Protein AF-A0A8I2C7Q9-F1 (afdb_monomer_lite)

Sequence (104 aa):
MRDPVETPRDVVHIAQRRCERMRAAMDELNGRMMACQILVTGLIARVANEQRDPLRFLTDFRDEIKAVVNGVNIAGLENSDSVRQVAQRTIDELFSLMKPPSAE

Secondary structure (DSSP, 8-state):
-PPP---HHHHHHHHHHHHHHHHHHHHHHHHHHHHHHHHHHHHHHHHHHTSSSHHHHHHHHHHHHHHHHHT---TT-S-HHHHHHHHHHHHHHHHHHTSPPP--

Structure (mmCIF, N/CA/C/O backbone):
data_AF-A0A8I2C7Q9-F1
#
_entry.id   AF-A0A8I2C7Q9-F1
#
loop_
_atom_site.group_PDB
_atom_site.id
_atom_site.type_symbol
_atom_site.label_atom_id
_atom_site.label_alt_id
_atom_site.label_comp_id
_atom_site.label_asym_id
_atom_site.label_entity_id
_atom_site.label_seq_id
_atom_site.pdbx_PDB_ins_code
_atom_site.Cartn_x
_atom_site.Cartn_y
_atom_site.Cartn_z
_atom_site.occupancy
_atom_site.B_iso_or_equiv
_atom_site.auth_seq_id
_atom_site.auth_comp_id
_atom_site.auth_asym_id
_atom_site.auth_atom_id
_atom_site.pdbx_PDB_model_num
ATOM 1 N N . MET A 1 1 ? 21.948 -5.950 -52.632 1.00 47.50 1 MET A N 1
ATOM 2 C CA . MET A 1 1 ? 21.613 -5.169 -51.426 1.00 47.50 1 MET A CA 1
ATOM 3 C C . MET A 1 1 ? 22.114 -5.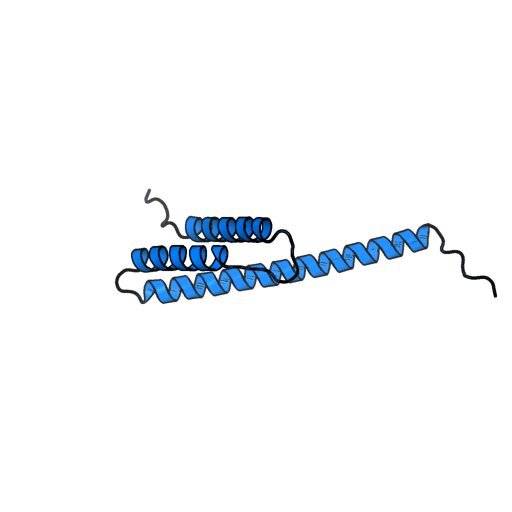990 -50.249 1.00 47.50 1 MET A C 1
ATOM 5 O O . MET A 1 1 ? 21.599 -7.077 -50.050 1.00 47.50 1 MET A O 1
ATOM 9 N N . ARG A 1 2 ? 23.244 -5.609 -49.640 1.00 48.66 2 ARG A N 1
ATOM 10 C CA . ARG A 1 2 ? 23.844 -6.336 -48.506 1.00 48.6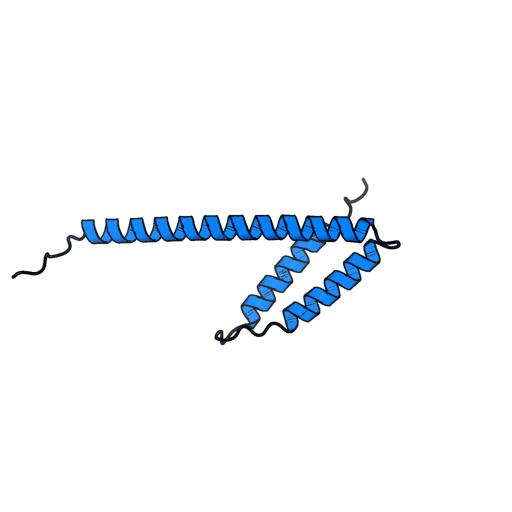6 2 ARG A CA 1
ATOM 11 C C . ARG A 1 2 ? 23.245 -5.721 -47.248 1.00 48.66 2 ARG A C 1
ATOM 13 O O . ARG A 1 2 ? 23.370 -4.508 -47.093 1.00 48.66 2 ARG A O 1
ATOM 20 N N . ASP A 1 3 ? 22.585 -6.517 -46.416 1.00 57.72 3 ASP A N 1
ATOM 21 C CA . ASP A 1 3 ? 22.140 -6.049 -45.104 1.00 57.72 3 ASP A CA 1
ATOM 22 C C . ASP A 1 3 ? 23.346 -5.510 -44.315 1.00 57.72 3 ASP A C 1
ATOM 24 O O . ASP A 1 3 ? 24.443 -6.081 -44.409 1.00 57.72 3 ASP A O 1
ATOM 28 N N . PRO A 1 4 ? 23.200 -4.390 -43.589 1.00 64.94 4 PRO A N 1
ATOM 29 C CA . PRO A 1 4 ? 24.282 -3.869 -42.771 1.00 64.94 4 PRO A CA 1
ATOM 30 C C . PRO A 1 4 ? 24.596 -4.888 -41.670 1.00 64.94 4 PRO A C 1
ATOM 32 O O . PRO A 1 4 ? 23.730 -5.258 -40.882 1.00 64.94 4 PRO A O 1
ATOM 35 N N . VAL A 1 5 ? 25.844 -5.362 -41.628 1.00 64.50 5 VAL A N 1
ATOM 36 C CA . VAL A 1 5 ? 26.346 -6.203 -40.535 1.00 64.50 5 VAL A CA 1
ATOM 37 C C . VAL A 1 5 ? 26.400 -5.326 -39.285 1.00 64.50 5 VAL A C 1
ATOM 39 O O . VAL A 1 5 ? 27.253 -4.442 -39.204 1.00 64.50 5 VAL A O 1
ATOM 42 N N . GLU A 1 6 ? 25.480 -5.536 -38.340 1.00 68.69 6 GLU A N 1
ATOM 43 C CA . GLU A 1 6 ? 25.516 -4.871 -37.034 1.00 68.69 6 GLU A CA 1
ATOM 44 C C . GLU A 1 6 ? 26.866 -5.148 -36.369 1.00 68.69 6 GLU A C 1
ATOM 46 O O . GLU A 1 6 ? 27.259 -6.302 -36.170 1.00 68.69 6 GLU A O 1
ATOM 51 N N . THR A 1 7 ? 27.612 -4.091 -36.044 1.00 80.69 7 THR A N 1
ATOM 52 C CA . THR A 1 7 ? 28.883 -4.279 -35.353 1.00 80.69 7 THR A CA 1
ATOM 53 C C . THR A 1 7 ? 28.613 -4.627 -33.886 1.00 80.69 7 THR A C 1
ATOM 55 O O . THR A 1 7 ? 27.631 -4.154 -33.306 1.00 80.69 7 THR A O 1
ATOM 58 N N . PRO A 1 8 ? 29.495 -5.389 -33.213 1.00 76.69 8 PRO A N 1
ATOM 59 C CA . PRO A 1 8 ? 29.346 -5.684 -31.785 1.00 76.69 8 PRO A CA 1
ATOM 60 C C . PRO A 1 8 ? 29.178 -4.429 -30.908 1.00 76.69 8 PRO A C 1
ATOM 62 O O . PRO A 1 8 ? 28.548 -4.480 -29.855 1.00 76.69 8 PRO A O 1
ATOM 65 N N . ARG A 1 9 ? 29.707 -3.282 -31.355 1.00 77.44 9 ARG A N 1
ATOM 66 C CA . ARG A 1 9 ? 29.572 -1.980 -30.687 1.00 77.44 9 ARG A CA 1
ATOM 67 C C . ARG A 1 9 ? 28.151 -1.419 -30.771 1.00 77.44 9 ARG A C 1
ATOM 69 O O . ARG A 1 9 ? 27.673 -0.848 -29.791 1.00 77.44 9 ARG A O 1
ATOM 76 N N . ASP A 1 10 ? 27.476 -1.614 -31.901 1.00 81.88 10 ASP A N 1
ATOM 77 C CA . ASP A 1 10 ? 26.099 -1.163 -32.117 1.00 81.88 10 ASP A CA 1
ATOM 78 C C . ASP A 1 10 ? 25.127 -1.950 -31.234 1.00 81.88 10 ASP A C 1
ATOM 80 O O . ASP A 1 10 ? 24.279 -1.360 -30.561 1.00 81.88 10 ASP A O 1
ATOM 84 N N . VAL A 1 11 ? 25.327 -3.269 -31.134 1.00 84.25 11 VAL A N 1
ATOM 85 C CA . VAL A 1 11 ? 24.531 -4.157 -30.271 1.00 84.25 11 VAL A CA 1
ATOM 86 C C . VAL A 1 11 ? 24.645 -3.749 -28.797 1.00 84.25 11 VAL A C 1
ATOM 88 O O . VAL A 1 11 ? 23.632 -3.652 -28.100 1.00 84.25 11 VAL A O 1
ATOM 91 N N . VAL A 1 12 ? 25.855 -3.434 -28.319 1.00 86.56 12 VAL A N 1
ATOM 92 C CA . VAL A 1 12 ? 26.082 -2.974 -26.935 1.00 86.56 12 VAL A CA 1
ATOM 93 C C . VAL A 1 12 ? 25.401 -1.627 -26.673 1.00 86.56 12 VAL A C 1
ATOM 95 O O . VAL A 1 12 ? 24.716 -1.476 -25.660 1.00 86.56 12 VAL A O 1
ATOM 98 N N . HIS A 1 13 ? 25.502 -0.670 -27.600 1.00 85.12 13 HIS A N 1
ATOM 99 C CA . HIS A 1 13 ? 24.836 0.630 -27.470 1.00 85.12 13 HIS A CA 1
ATOM 100 C C . HIS A 1 13 ? 23.304 0.525 -27.484 1.00 85.12 13 HIS A C 1
ATOM 102 O O . HIS A 1 13 ? 22.611 1.300 -26.818 1.00 85.12 13 HIS A O 1
ATOM 108 N N . ILE A 1 14 ? 22.746 -0.407 -28.259 1.00 86.50 14 ILE A N 1
ATOM 109 C CA . ILE A 1 14 ? 21.305 -0.682 -28.283 1.00 86.50 14 ILE A CA 1
ATOM 110 C C . ILE A 1 14 ? 20.865 -1.318 -26.958 1.00 86.50 14 ILE A C 1
ATOM 112 O O . ILE A 1 14 ? 19.859 -0.889 -26.383 1.00 86.50 14 ILE A O 1
ATOM 116 N N . ALA A 1 15 ? 21.632 -2.282 -26.440 1.00 86.44 15 ALA A N 1
ATOM 117 C CA . ALA A 1 15 ? 21.365 -2.926 -25.157 1.00 86.44 15 ALA A CA 1
ATOM 118 C C . ALA A 1 15 ? 21.426 -1.930 -23.984 1.00 86.44 15 ALA A C 1
ATOM 120 O O . ALA A 1 15 ? 20.497 -1.889 -23.178 1.00 86.44 15 ALA A O 1
ATOM 121 N N . GLN A 1 16 ? 22.446 -1.065 -23.929 1.00 86.88 16 GLN A N 1
ATOM 122 C CA . GLN A 1 16 ? 22.566 -0.022 -22.899 1.00 86.88 16 GLN A CA 1
ATOM 123 C C . GLN A 1 16 ? 21.375 0.937 -22.912 1.00 86.88 16 GLN A C 1
ATOM 125 O O . GLN A 1 16 ? 20.727 1.117 -21.882 1.00 86.88 16 GLN A O 1
ATOM 130 N N . ARG A 1 17 ? 21.001 1.462 -24.086 1.00 87.31 17 ARG A N 1
ATOM 131 C CA . ARG A 1 17 ? 19.831 2.348 -24.217 1.00 87.31 17 ARG A CA 1
ATOM 132 C C . ARG A 1 17 ? 18.532 1.667 -23.794 1.00 87.31 17 ARG A C 1
ATOM 134 O O . ARG A 1 17 ? 17.621 2.317 -23.286 1.00 87.31 17 ARG A O 1
ATOM 141 N N . ARG A 1 18 ? 18.412 0.353 -24.002 1.00 87.00 18 ARG A N 1
ATOM 142 C CA . ARG A 1 18 ? 17.256 -0.420 -23.534 1.00 87.00 18 ARG A CA 1
ATOM 143 C C . ARG A 1 18 ? 17.248 -0.555 -22.009 1.00 87.00 18 ARG A C 1
ATOM 145 O O . ARG A 1 18 ? 16.194 -0.339 -21.419 1.00 87.00 18 ARG A O 1
ATOM 152 N N . CYS A 1 19 ? 18.388 -0.849 -21.385 1.00 85.88 19 CYS A N 1
ATOM 153 C CA . CYS A 1 19 ? 18.515 -0.900 -19.925 1.00 85.88 19 CYS A CA 1
ATOM 154 C C . CYS A 1 19 ? 18.222 0.456 -19.269 1.00 85.88 19 CYS A C 1
ATOM 156 O O . CYS A 1 19 ? 17.494 0.502 -18.284 1.00 85.88 19 CYS A O 1
ATOM 158 N N . GLU A 1 20 ? 18.722 1.557 -19.834 1.00 90.44 20 GLU A N 1
ATOM 159 C CA . GLU A 1 20 ? 18.465 2.916 -19.336 1.00 90.44 20 GLU A CA 1
ATOM 160 C C . GLU A 1 20 ? 16.983 3.283 -19.405 1.00 90.44 20 GLU A C 1
ATOM 162 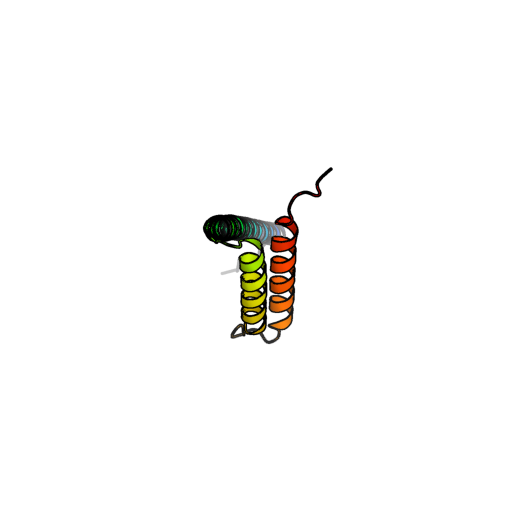O O . GLU A 1 20 ? 16.414 3.740 -18.415 1.00 90.44 20 GLU A O 1
ATOM 167 N N . ARG A 1 21 ? 16.322 3.015 -20.540 1.00 86.00 21 ARG A N 1
ATOM 168 C CA . ARG A 1 21 ? 14.871 3.229 -20.671 1.00 86.00 21 ARG A CA 1
ATOM 169 C C . ARG A 1 21 ? 14.078 2.406 -19.664 1.00 86.00 21 ARG A C 1
ATOM 171 O O . ARG A 1 21 ? 13.115 2.901 -19.091 1.00 86.00 21 ARG A O 1
ATOM 178 N N . MET A 1 22 ? 14.479 1.156 -19.449 1.00 80.12 22 MET A N 1
ATOM 179 C CA . MET A 1 22 ? 13.802 0.277 -18.501 1.00 80.12 22 MET A CA 1
ATOM 180 C C . MET A 1 22 ? 14.006 0.748 -17.059 1.00 80.12 22 MET A C 1
ATOM 182 O O . MET A 1 22 ? 13.063 0.720 -16.277 1.00 80.12 22 MET A O 1
ATOM 186 N N . ARG A 1 23 ? 15.199 1.254 -16.727 1.00 84.88 23 ARG A N 1
ATOM 187 C CA . ARG A 1 23 ? 15.484 1.868 -15.427 1.00 84.88 23 ARG A CA 1
ATOM 188 C C . ARG A 1 23 ? 14.638 3.118 -15.196 1.00 84.88 23 ARG A C 1
ATOM 190 O O . ARG A 1 23 ? 13.990 3.203 -14.165 1.00 84.88 23 ARG A O 1
ATOM 197 N N . ALA A 1 24 ? 14.561 4.018 -16.176 1.00 79.25 24 ALA A N 1
ATOM 198 C CA . ALA A 1 24 ? 13.718 5.211 -16.085 1.00 79.25 24 ALA A CA 1
ATOM 199 C C . ALA A 1 24 ? 12.232 4.859 -15.882 1.00 79.25 24 ALA A C 1
ATOM 201 O O . ALA A 1 24 ? 11.560 5.471 -15.057 1.00 79.25 24 ALA A O 1
ATOM 202 N N . ALA A 1 25 ? 11.733 3.831 -16.576 1.00 76.44 25 ALA A N 1
ATOM 203 C CA . ALA A 1 25 ? 10.369 3.338 -16.384 1.00 76.44 25 ALA A CA 1
ATOM 204 C C . ALA A 1 25 ? 10.147 2.735 -14.983 1.00 76.44 25 ALA A C 1
ATOM 206 O O . ALA A 1 25 ? 9.090 2.938 -14.387 1.00 76.44 25 ALA A O 1
ATOM 207 N N . MET A 1 26 ? 11.136 2.012 -14.443 1.00 88.44 26 MET A N 1
ATOM 208 C CA . MET A 1 26 ? 11.084 1.497 -13.069 1.00 88.44 26 MET A CA 1
ATOM 209 C C . MET A 1 26 ? 11.102 2.627 -12.035 1.00 88.44 26 MET A C 1
ATOM 211 O O . MET A 1 26 ? 10.330 2.576 -11.081 1.00 88.44 26 MET A O 1
ATOM 215 N N . ASP A 1 27 ? 11.920 3.661 -12.235 1.00 84.19 27 ASP A N 1
ATOM 216 C CA . ASP A 1 27 ? 11.995 4.818 -11.337 1.00 84.19 27 ASP A CA 1
ATOM 217 C C . ASP A 1 27 ? 10.677 5.616 -11.339 1.00 84.19 27 ASP A C 1
ATOM 219 O O . ASP A 1 27 ? 10.185 6.006 -10.278 1.00 84.19 27 ASP A O 1
ATOM 223 N N . GLU A 1 28 ? 10.049 5.795 -12.507 1.00 79.75 28 GLU A N 1
ATOM 224 C CA . GLU A 1 28 ? 8.727 6.421 -12.623 1.00 79.75 28 GLU A CA 1
ATOM 225 C C . GLU A 1 28 ? 7.643 5.597 -11.912 1.00 79.75 28 GLU A C 1
ATOM 227 O O . GLU A 1 28 ? 6.844 6.144 -11.145 1.00 79.75 28 GLU A O 1
ATOM 232 N N . LEU A 1 29 ? 7.619 4.278 -12.140 1.00 78.06 29 LEU A N 1
ATOM 233 C CA . LEU A 1 29 ? 6.678 3.373 -11.482 1.00 78.06 29 LEU A CA 1
ATOM 234 C C . LEU A 1 29 ? 6.846 3.415 -9.959 1.00 78.06 29 LEU A C 1
ATOM 236 O O . LEU A 1 29 ? 5.855 3.518 -9.236 1.00 78.06 29 LEU A O 1
ATOM 240 N N . ASN A 1 30 ? 8.089 3.388 -9.478 1.00 77.56 30 ASN A N 1
ATOM 241 C CA . ASN A 1 30 ? 8.405 3.485 -8.058 1.00 77.56 30 ASN A CA 1
ATOM 242 C C . ASN A 1 30 ? 7.949 4.830 -7.469 1.00 77.56 30 ASN A C 1
ATOM 244 O O . ASN A 1 30 ? 7.308 4.864 -6.419 1.00 77.56 30 ASN A O 1
ATOM 248 N N . GLY A 1 31 ? 8.197 5.938 -8.175 1.00 73.94 31 GLY A N 1
ATOM 249 C CA . GLY A 1 31 ? 7.725 7.265 -7.775 1.00 73.94 31 GLY A CA 1
ATOM 250 C C . GLY A 1 31 ? 6.199 7.344 -7.664 1.00 73.94 31 GLY A C 1
ATOM 251 O O . GLY A 1 31 ? 5.674 7.839 -6.666 1.00 73.94 31 GLY A O 1
ATOM 252 N N . ARG A 1 32 ? 5.470 6.791 -8.644 1.00 71.50 32 ARG A N 1
ATOM 253 C CA . ARG A 1 32 ? 3.997 6.707 -8.616 1.00 71.50 32 ARG A CA 1
ATOM 254 C C . ARG A 1 32 ? 3.494 5.830 -7.468 1.00 71.50 32 ARG A C 1
ATOM 256 O O . ARG A 1 32 ? 2.505 6.181 -6.826 1.00 71.50 32 ARG A O 1
ATOM 263 N N . MET A 1 33 ? 4.172 4.717 -7.190 1.00 82.19 33 MET A N 1
ATOM 264 C CA . MET A 1 33 ? 3.823 3.817 -6.091 1.00 82.19 33 MET A CA 1
ATOM 265 C C . MET A 1 33 ? 4.001 4.498 -4.729 1.00 82.19 33 MET A C 1
ATOM 267 O O . MET A 1 33 ? 3.068 4.478 -3.927 1.00 82.19 33 MET A O 1
ATOM 271 N N . MET A 1 34 ? 5.133 5.172 -4.496 1.00 75.25 34 MET A N 1
ATOM 272 C CA . MET A 1 34 ? 5.358 5.952 -3.272 1.00 75.25 34 MET A CA 1
ATOM 273 C C . MET A 1 34 ? 4.326 7.072 -3.110 1.00 75.25 34 MET A C 1
ATOM 275 O O . MET A 1 34 ? 3.757 7.228 -2.033 1.00 75.25 34 MET A O 1
ATOM 279 N N . ALA A 1 35 ? 4.027 7.824 -4.175 1.00 65.88 35 ALA A N 1
ATOM 280 C CA . ALA A 1 35 ? 3.003 8.869 -4.128 1.00 65.88 35 ALA A CA 1
ATOM 281 C C . ALA A 1 35 ? 1.626 8.304 -3.733 1.00 65.88 35 ALA A C 1
ATOM 283 O O . ALA A 1 35 ? 0.933 8.887 -2.901 1.00 65.88 35 ALA A O 1
ATOM 284 N N . CYS A 1 36 ? 1.252 7.142 -4.277 1.00 72.19 36 CYS A N 1
ATOM 285 C CA . CYS A 1 36 ? 0.015 6.452 -3.919 1.00 72.19 36 CYS A CA 1
ATOM 286 C C . CYS A 1 36 ? 0.011 6.011 -2.447 1.00 72.19 36 CYS A C 1
ATOM 288 O O . CYS A 1 36 ? -0.953 6.278 -1.733 1.00 72.19 36 CYS A O 1
ATOM 290 N N . GLN A 1 37 ? 1.103 5.407 -1.965 1.00 76.94 37 GLN A N 1
ATOM 291 C CA . GLN A 1 37 ? 1.243 5.003 -0.562 1.00 76.94 37 GLN A CA 1
ATOM 292 C C . GLN A 1 37 ? 1.104 6.197 0.391 1.00 76.94 37 GLN A C 1
ATOM 294 O O . GLN A 1 37 ? 0.373 6.103 1.376 1.00 76.94 37 GLN A O 1
ATOM 299 N N . ILE A 1 38 ? 1.735 7.334 0.081 1.00 74.31 38 ILE A N 1
ATOM 300 C CA . ILE A 1 38 ? 1.636 8.567 0.878 1.00 74.31 38 ILE A CA 1
ATOM 301 C C . ILE A 1 38 ? 0.195 9.093 0.896 1.00 74.31 38 ILE A C 1
ATOM 303 O O . ILE A 1 38 ? -0.328 9.411 1.963 1.00 74.31 38 ILE A O 1
ATOM 307 N N . LEU A 1 39 ? -0.466 9.154 -0.265 1.00 69.69 39 LEU A N 1
ATOM 308 C CA . LEU A 1 39 ? -1.850 9.623 -0.378 1.00 69.69 39 LEU A CA 1
ATOM 309 C C . LEU A 1 39 ? -2.823 8.736 0.402 1.00 69.69 39 LEU A C 1
ATOM 311 O O . LEU A 1 39 ? -3.641 9.245 1.166 1.00 69.69 39 LEU A O 1
ATOM 315 N N . VAL A 1 40 ? -2.717 7.416 0.235 1.00 80.06 40 VAL A N 1
ATOM 316 C CA . VAL A 1 40 ? -3.556 6.441 0.942 1.00 80.06 40 VAL A CA 1
ATOM 317 C C . VAL A 1 40 ? -3.315 6.525 2.449 1.00 80.06 40 VAL A C 1
ATOM 319 O O . VAL A 1 40 ? -4.275 6.602 3.209 1.00 80.06 40 VAL A O 1
ATOM 322 N N . THR A 1 41 ? -2.056 6.607 2.887 1.00 79.75 41 THR A N 1
ATOM 323 C CA . THR A 1 41 ? -1.710 6.774 4.310 1.00 79.75 41 THR A CA 1
ATOM 324 C C . THR A 1 41 ? -2.306 8.058 4.886 1.00 79.75 41 THR A C 1
ATOM 326 O O . THR A 1 41 ? -2.927 8.028 5.946 1.00 79.75 41 THR A O 1
ATOM 329 N N . GLY A 1 42 ? -2.177 9.184 4.177 1.00 77.44 42 GLY A N 1
ATOM 330 C CA . GLY A 1 42 ? -2.749 10.464 4.599 1.00 77.44 42 GLY A CA 1
ATOM 331 C C . GLY A 1 42 ? -4.279 10.440 4.682 1.00 77.44 42 GLY A C 1
ATOM 332 O O . GLY A 1 42 ? -4.851 10.990 5.624 1.00 77.44 42 GLY A O 1
ATOM 333 N N . LEU A 1 43 ? -4.947 9.765 3.741 1.00 78.12 43 LEU A N 1
ATOM 334 C CA . LEU A 1 43 ? -6.399 9.577 3.760 1.00 78.12 43 LEU A CA 1
ATOM 335 C C . LEU A 1 43 ? -6.841 8.736 4.964 1.00 78.12 43 LEU A C 1
ATOM 337 O O . LEU A 1 43 ? -7.764 9.134 5.672 1.00 78.12 43 LEU A O 1
ATOM 341 N N . ILE A 1 44 ? -6.159 7.618 5.224 1.00 80.31 44 ILE A N 1
ATOM 342 C CA . ILE A 1 44 ? -6.434 6.750 6.376 1.00 80.31 44 ILE A CA 1
ATOM 343 C C . ILE A 1 44 ? -6.264 7.532 7.680 1.00 80.31 44 ILE A C 1
ATOM 345 O O . ILE A 1 44 ? -7.157 7.508 8.523 1.00 80.31 44 ILE A O 1
ATOM 349 N N . ALA A 1 45 ? -5.158 8.266 7.830 1.00 77.88 45 ALA A N 1
ATOM 350 C CA . ALA A 1 45 ? -4.884 9.061 9.024 1.00 77.88 45 ALA A CA 1
ATOM 351 C C . ALA A 1 45 ? -5.951 10.138 9.256 1.00 77.88 45 ALA A C 1
ATOM 353 O O . ALA A 1 45 ? -6.423 10.315 10.379 1.00 77.88 45 ALA A O 1
ATOM 354 N N . ARG A 1 46 ? -6.375 10.835 8.193 1.00 77.31 46 ARG A N 1
ATOM 355 C CA . ARG A 1 46 ? -7.458 11.818 8.281 1.00 77.31 46 ARG A CA 1
ATOM 356 C C . ARG A 1 46 ? -8.762 11.173 8.746 1.00 77.31 46 ARG A C 1
ATOM 358 O O . ARG A 1 46 ? -9.356 11.659 9.700 1.00 77.31 46 ARG A O 1
ATOM 365 N N . VAL A 1 47 ? -9.187 10.093 8.090 1.00 82.25 47 VAL A N 1
ATOM 366 C CA . VAL A 1 47 ? -10.449 9.416 8.421 1.00 82.25 47 VAL A CA 1
ATOM 367 C C . VAL A 1 47 ? -10.405 8.865 9.842 1.00 82.25 47 VAL A C 1
ATOM 369 O O . VAL A 1 47 ? -11.368 9.049 10.576 1.00 82.25 47 VAL A O 1
ATOM 372 N N . ALA A 1 48 ? -9.290 8.256 10.257 1.00 79.06 48 ALA A N 1
ATOM 373 C CA . ALA A 1 48 ? -9.107 7.739 11.610 1.00 79.06 48 ALA A CA 1
ATOM 374 C C . ALA A 1 48 ? -9.227 8.846 12.668 1.00 79.06 48 ALA A C 1
ATOM 376 O O . ALA A 1 48 ? -9.913 8.651 13.665 1.00 79.06 48 ALA A O 1
ATOM 377 N N . ASN A 1 49 ? -8.631 10.020 12.433 1.00 78.12 49 ASN A N 1
ATOM 378 C CA . ASN A 1 49 ? -8.725 11.166 13.346 1.00 78.12 49 ASN A CA 1
ATOM 379 C C . ASN A 1 49 ? -10.148 11.734 13.478 1.00 78.12 49 ASN A C 1
ATOM 381 O O . ASN A 1 49 ? -10.458 12.372 14.480 1.00 78.12 49 ASN A O 1
ATOM 385 N N . GLU A 1 50 ? -11.011 11.514 12.485 1.00 86.44 50 GLU A N 1
ATOM 386 C CA . GLU A 1 50 ? -12.426 11.899 12.525 1.00 86.44 50 GLU A CA 1
ATOM 387 C C . GLU A 1 50 ? -13.302 10.838 13.239 1.00 86.44 50 GLU A C 1
ATOM 389 O O . GLU A 1 50 ? -14.469 11.102 13.536 1.00 86.44 50 GLU A O 1
ATOM 394 N N . GLN A 1 51 ? -12.760 9.652 13.559 1.00 83.69 51 GLN A N 1
ATOM 395 C CA . GLN A 1 51 ? -13.484 8.595 14.272 1.00 83.69 51 GLN A CA 1
ATOM 396 C C . GLN A 1 51 ? -13.469 8.780 15.792 1.00 83.69 51 GLN A C 1
ATOM 398 O O . GLN A 1 51 ? -12.500 9.238 16.392 1.00 83.69 51 GLN A O 1
ATOM 403 N N . ARG A 1 52 ? -14.538 8.306 16.444 1.00 83.44 52 ARG A N 1
ATOM 404 C CA . ARG A 1 52 ? -14.649 8.273 17.913 1.00 83.44 52 ARG A CA 1
ATOM 405 C C . ARG A 1 52 ? -13.666 7.290 18.566 1.00 83.44 52 ARG A C 1
ATOM 407 O O . ARG A 1 52 ? -13.289 7.492 19.715 1.00 83.44 52 ARG A O 1
ATOM 414 N N . ASP A 1 53 ? -13.286 6.240 17.836 1.00 82.12 53 ASP A N 1
ATOM 415 C CA . ASP A 1 53 ? -12.283 5.241 18.225 1.00 82.12 53 ASP A CA 1
ATOM 416 C C . ASP A 1 53 ? -11.336 4.956 17.034 1.00 82.12 53 ASP A C 1
ATOM 418 O O . ASP A 1 53 ? -11.588 4.052 16.227 1.00 82.12 53 ASP A O 1
ATOM 422 N N . PRO A 1 54 ? -10.265 5.757 16.878 1.00 79.19 54 PRO A N 1
ATOM 423 C CA . PRO A 1 54 ? -9.345 5.669 15.741 1.00 79.19 54 PRO A CA 1
ATOM 424 C C . PRO A 1 54 ? -8.582 4.339 15.660 1.00 79.19 54 PRO A C 1
ATOM 426 O O . PRO A 1 54 ? -8.337 3.826 14.569 1.00 79.19 54 PRO A O 1
ATOM 429 N N . LEU A 1 55 ? -8.203 3.760 16.806 1.00 79.75 55 LEU A N 1
ATOM 430 C CA . LEU A 1 55 ? -7.410 2.526 16.857 1.00 79.75 55 LEU A CA 1
ATOM 431 C C . LEU A 1 55 ? -8.233 1.311 16.438 1.00 79.75 55 LEU A C 1
ATOM 433 O O . LEU A 1 55 ? -7.735 0.441 15.715 1.00 79.75 55 LEU A O 1
ATOM 437 N N . ARG A 1 56 ? -9.502 1.267 16.857 1.00 79.69 56 ARG A N 1
ATOM 438 C CA . ARG A 1 56 ? -10.437 0.249 16.391 1.00 79.69 56 ARG A CA 1
ATOM 439 C C . ARG A 1 56 ? -10.677 0.368 14.890 1.00 79.69 56 ARG A C 1
ATOM 441 O O . ARG A 1 56 ? -10.545 -0.633 14.197 1.00 79.69 56 ARG A O 1
ATOM 448 N N . PHE A 1 57 ? -10.913 1.580 14.380 1.00 82.88 57 PHE A N 1
ATOM 449 C CA . PHE A 1 57 ? -11.065 1.810 12.940 1.00 82.88 57 PHE A CA 1
ATOM 450 C C . PHE A 1 57 ? -9.863 1.297 12.138 1.00 82.88 57 PHE A C 1
ATOM 452 O O . PHE A 1 57 ? -10.042 0.572 11.167 1.00 82.88 57 PHE A O 1
ATOM 459 N N . LEU A 1 58 ? -8.635 1.627 12.556 1.00 79.38 58 LEU A N 1
ATOM 460 C CA . LEU A 1 58 ? -7.423 1.166 11.871 1.00 79.38 58 LEU A CA 1
ATOM 461 C C . LEU A 1 58 ? -7.287 -0.360 11.896 1.00 79.38 58 LEU A C 1
ATOM 463 O O . LEU A 1 58 ? -6.812 -0.948 10.927 1.00 79.38 58 LEU A O 1
ATOM 467 N N . THR A 1 59 ? -7.698 -0.997 12.991 1.00 79.94 59 THR A N 1
ATOM 468 C CA . THR A 1 59 ? -7.656 -2.456 13.131 1.00 79.94 59 THR A CA 1
ATOM 469 C C . THR A 1 59 ? -8.672 -3.127 12.209 1.00 79.94 59 THR A C 1
ATOM 471 O O . THR A 1 59 ? -8.293 -4.015 11.447 1.00 79.94 59 THR A O 1
ATOM 474 N N . ASP A 1 60 ? -9.919 -2.652 12.212 1.00 80.00 60 ASP A N 1
ATOM 475 C CA . ASP A 1 60 ? -10.995 -3.177 11.367 1.00 80.00 60 ASP A CA 1
ATOM 476 C C . ASP A 1 60 ? -10.668 -2.955 9.877 1.00 80.00 60 ASP A C 1
ATOM 478 O O . ASP A 1 60 ? -10.718 -3.885 9.071 1.00 80.00 60 ASP A O 1
ATOM 482 N N . PHE A 1 61 ? -10.211 -1.750 9.518 1.00 81.44 61 PHE A N 1
ATOM 483 C CA . PHE A 1 61 ? -9.810 -1.405 8.152 1.00 81.44 61 PHE A CA 1
ATOM 484 C C . PHE A 1 61 ? -8.625 -2.251 7.658 1.00 81.44 61 PHE A C 1
ATOM 486 O O . PHE A 1 61 ? -8.610 -2.695 6.509 1.00 81.44 61 PHE A O 1
ATOM 493 N N . ARG A 1 62 ? -7.634 -2.530 8.517 1.00 80.62 62 ARG A N 1
ATOM 494 C CA . ARG A 1 62 ? -6.539 -3.450 8.179 1.00 80.62 62 ARG A CA 1
ATOM 495 C C . ARG A 1 62 ? -7.090 -4.826 7.816 1.00 80.62 62 ARG A C 1
ATOM 497 O O . ARG A 1 62 ? -6.690 -5.385 6.797 1.00 80.62 62 ARG A O 1
ATOM 504 N N . ASP A 1 63 ? -7.973 -5.374 8.641 1.00 77.75 63 ASP A N 1
ATOM 505 C CA . ASP A 1 63 ? -8.481 -6.734 8.473 1.00 77.75 63 ASP A CA 1
ATOM 506 C C . ASP A 1 63 ? -9.389 -6.850 7.227 1.00 77.75 63 ASP A C 1
ATOM 508 O O . ASP A 1 63 ? -9.277 -7.827 6.480 1.00 77.75 63 ASP A O 1
ATOM 512 N N . GLU A 1 64 ? -10.176 -5.813 6.911 1.00 79.25 64 GLU A N 1
ATOM 513 C CA . GLU A 1 64 ? -10.929 -5.701 5.650 1.00 79.25 64 GLU A CA 1
ATOM 514 C C . GLU A 1 64 ? -10.010 -5.709 4.419 1.00 79.25 64 GLU A C 1
ATOM 516 O O . GLU A 1 64 ? -10.221 -6.484 3.483 1.00 79.25 64 GLU A O 1
ATOM 521 N N . ILE A 1 65 ? -8.948 -4.898 4.417 1.00 81.25 65 ILE A N 1
ATOM 522 C CA . ILE A 1 65 ? -8.014 -4.830 3.285 1.00 81.25 65 ILE A CA 1
ATOM 523 C C . ILE A 1 65 ? -7.253 -6.153 3.104 1.00 81.25 65 ILE A C 1
ATOM 525 O O . ILE A 1 65 ? -7.048 -6.589 1.968 1.00 81.25 65 ILE A O 1
ATOM 529 N N . LYS A 1 66 ? -6.887 -6.846 4.191 1.00 78.00 66 LYS A N 1
ATOM 530 C CA . LYS A 1 66 ? -6.304 -8.199 4.113 1.00 78.00 66 LYS A CA 1
ATOM 531 C C . LYS A 1 66 ? -7.260 -9.197 3.463 1.00 78.00 66 LYS A C 1
ATOM 533 O O . LYS A 1 66 ? -6.841 -9.990 2.620 1.00 78.00 66 LYS A O 1
ATOM 538 N N . ALA A 1 67 ? -8.545 -9.149 3.816 1.00 76.50 67 ALA A N 1
ATOM 539 C CA . ALA A 1 67 ? -9.562 -9.993 3.194 1.00 76.50 67 ALA A CA 1
ATOM 540 C C . ALA A 1 67 ? -9.699 -9.702 1.690 1.00 76.50 67 ALA A C 1
ATOM 542 O O . ALA A 1 67 ? -9.743 -10.636 0.887 1.00 76.50 67 ALA A O 1
ATOM 543 N N . VAL A 1 68 ? -9.672 -8.423 1.296 1.00 76.19 68 VAL A N 1
ATOM 544 C CA . VAL A 1 68 ? -9.688 -8.010 -0.117 1.00 76.19 68 VAL A CA 1
ATOM 545 C C . VAL A 1 68 ? -8.466 -8.543 -0.866 1.00 76.19 68 VAL A C 1
ATOM 547 O O . VAL A 1 68 ? -8.630 -9.154 -1.919 1.00 76.19 68 VAL A O 1
ATOM 550 N N . VAL A 1 69 ? -7.253 -8.385 -0.322 1.00 79.62 69 VAL A N 1
ATOM 551 C CA . VAL A 1 69 ? -6.012 -8.898 -0.936 1.00 79.62 69 VAL A CA 1
ATOM 552 C C . VAL A 1 69 ? -6.040 -10.417 -1.093 1.00 79.62 69 VAL A C 1
ATOM 554 O O . VAL A 1 69 ? -5.645 -10.941 -2.138 1.00 79.62 69 VAL A O 1
ATOM 557 N N . ASN A 1 70 ? -6.579 -11.131 -0.107 1.00 77.25 70 ASN A N 1
ATOM 558 C CA . ASN A 1 70 ? -6.771 -12.575 -0.200 1.00 77.25 70 ASN A CA 1
ATOM 559 C C . ASN A 1 70 ? -7.749 -12.987 -1.311 1.00 77.25 70 ASN A C 1
ATOM 561 O O . ASN A 1 70 ? -7.604 -14.069 -1.876 1.00 77.25 70 ASN A O 1
ATOM 565 N N . GLY A 1 71 ? -8.699 -12.119 -1.664 1.00 72.62 71 GLY A N 1
ATOM 566 C CA . GLY A 1 71 ? -9.634 -12.314 -2.772 1.00 72.62 71 GLY A CA 1
ATOM 567 C C . GLY A 1 71 ? -9.114 -11.882 -4.148 1.00 72.62 71 GLY A C 1
ATOM 568 O O . GLY A 1 71 ? -9.798 -12.116 -5.144 1.00 72.62 71 GLY A O 1
ATOM 569 N N . VAL A 1 72 ? -7.929 -11.265 -4.246 1.00 71.56 72 VAL A N 1
ATOM 570 C CA . VAL A 1 72 ? -7.390 -10.799 -5.533 1.00 71.56 72 VAL A CA 1
ATOM 571 C C . VAL A 1 72 ? -7.075 -11.998 -6.430 1.00 71.56 72 VAL A C 1
ATOM 573 O O . VAL A 1 72 ? -6.232 -12.841 -6.101 1.00 71.56 72 VAL A O 1
ATOM 576 N N . ASN A 1 73 ? -7.750 -12.043 -7.579 1.00 58.72 73 ASN A N 1
ATOM 577 C CA . ASN A 1 73 ? -7.467 -12.938 -8.694 1.00 58.72 73 ASN A CA 1
ATOM 578 C C . ASN A 1 73 ? -6.952 -12.096 -9.866 1.00 58.72 73 ASN A C 1
ATOM 580 O O . ASN A 1 73 ? -7.705 -11.297 -10.428 1.00 58.72 73 ASN A O 1
ATOM 584 N N . ILE A 1 74 ? -5.672 -12.231 -10.214 1.00 61.22 74 ILE A N 1
ATOM 585 C CA . ILE A 1 74 ? -5.088 -11.453 -11.309 1.00 61.22 74 ILE A CA 1
ATOM 586 C C . ILE A 1 74 ? -5.255 -12.250 -12.596 1.00 61.22 74 ILE A C 1
ATOM 588 O O . ILE A 1 74 ? -4.527 -13.207 -12.860 1.00 61.22 74 ILE A O 1
ATOM 592 N N . ALA A 1 75 ? -6.245 -11.850 -13.395 1.00 54.12 75 ALA A N 1
ATOM 593 C CA . ALA A 1 75 ? -6.511 -12.460 -14.690 1.00 54.12 75 ALA A CA 1
ATOM 594 C C . ALA A 1 75 ? -5.239 -12.460 -15.561 1.00 54.12 75 ALA A C 1
ATOM 596 O O . ALA A 1 75 ? -4.636 -11.412 -15.788 1.00 54.12 75 ALA A O 1
ATOM 597 N N . GLY A 1 76 ? -4.841 -13.641 -16.044 1.00 59.75 76 GLY A N 1
ATOM 598 C CA . GLY A 1 76 ? -3.655 -13.822 -16.891 1.00 59.75 76 GLY A CA 1
ATOM 599 C C . GLY A 1 76 ? -2.355 -14.181 -16.157 1.00 59.75 76 GLY A C 1
ATOM 600 O O . GLY A 1 76 ? -1.329 -14.317 -16.817 1.00 59.75 76 GLY A O 1
ATOM 601 N N . LEU A 1 77 ? -2.376 -14.368 -14.831 1.00 59.75 77 LEU A N 1
ATOM 602 C CA . LEU A 1 77 ? -1.229 -14.830 -14.039 1.00 59.75 77 LEU A CA 1
ATOM 603 C C . LEU A 1 77 ? -1.539 -16.170 -13.357 1.00 59.75 77 LEU A C 1
ATOM 605 O O . LEU A 1 77 ? -2.385 -16.238 -12.470 1.00 59.75 77 LEU A O 1
ATOM 609 N N . GLU A 1 78 ? -0.803 -17.224 -13.725 1.00 59.97 78 GLU A N 1
ATOM 610 C CA . GLU A 1 78 ? -0.933 -18.561 -13.114 1.00 59.97 78 GLU A CA 1
ATOM 611 C C . GLU A 1 78 ? -0.547 -18.577 -11.624 1.00 59.97 78 GLU A C 1
ATOM 613 O O . GLU A 1 78 ? -0.981 -19.456 -10.886 1.00 59.97 78 GLU A O 1
ATOM 618 N N . ASN A 1 79 ? 0.237 -17.595 -11.159 1.00 61.97 79 ASN A N 1
ATOM 619 C CA . ASN A 1 79 ? 0.736 -17.539 -9.785 1.00 61.97 79 ASN A CA 1
ATOM 620 C C . ASN A 1 79 ? 0.418 -16.201 -9.095 1.00 61.97 79 ASN A C 1
ATOM 622 O O . ASN A 1 79 ? 1.301 -15.389 -8.797 1.00 61.97 79 ASN A O 1
ATOM 626 N N . SER A 1 80 ? -0.874 -15.984 -8.834 1.00 69.12 80 SER A N 1
ATOM 627 C CA . SER A 1 80 ? -1.368 -14.833 -8.060 1.00 69.12 80 SER A CA 1
ATOM 628 C C . SER A 1 80 ? -0.930 -14.867 -6.583 1.00 69.12 80 SER A C 1
ATOM 630 O O . SER A 1 80 ? -0.984 -13.836 -5.911 1.00 69.12 80 SER A O 1
ATOM 632 N N . ASP A 1 81 ? -0.440 -16.006 -6.075 1.00 74.94 81 ASP A N 1
ATOM 633 C CA . ASP A 1 81 ? -0.031 -16.160 -4.672 1.00 74.94 81 ASP A CA 1
ATOM 634 C C . ASP A 1 81 ? 1.196 -15.318 -4.319 1.00 74.94 81 ASP A C 1
ATOM 636 O O . ASP A 1 81 ? 1.253 -14.732 -3.238 1.00 74.94 81 ASP A O 1
ATOM 640 N N . SER A 1 82 ? 2.163 -15.199 -5.234 1.00 75.56 82 SER A N 1
ATOM 641 C CA . SER A 1 82 ? 3.343 -14.351 -5.013 1.00 75.56 82 SER A CA 1
ATOM 642 C C . SER A 1 82 ? 2.962 -12.872 -4.886 1.00 75.56 82 SER A C 1
ATOM 644 O O . SER A 1 82 ? 3.438 -12.178 -3.987 1.00 75.56 82 SER A O 1
ATOM 646 N N . VAL A 1 83 ? 2.033 -12.406 -5.724 1.00 74.94 83 VAL A N 1
ATOM 647 C CA . VAL A 1 83 ? 1.524 -11.030 -5.682 1.00 74.94 83 VAL A CA 1
ATOM 648 C C . VAL A 1 83 ? 0.730 -10.784 -4.402 1.00 74.94 83 VAL A C 1
ATOM 650 O O . VAL A 1 83 ? 0.916 -9.756 -3.752 1.00 74.94 83 VAL A O 1
ATOM 653 N N . ARG A 1 84 ? -0.094 -11.752 -3.989 1.00 79.06 84 ARG A N 1
ATOM 654 C CA . ARG A 1 84 ? -0.842 -11.699 -2.729 1.00 79.06 84 ARG A CA 1
ATOM 655 C C . ARG A 1 84 ? 0.085 -11.629 -1.517 1.00 79.06 84 ARG A C 1
ATOM 657 O O . ARG A 1 84 ? -0.140 -10.805 -0.638 1.00 79.06 84 ARG A O 1
ATOM 664 N N . GLN A 1 85 ? 1.149 -12.433 -1.484 1.00 80.94 85 GLN A N 1
ATOM 665 C CA . GLN A 1 85 ? 2.139 -12.401 -0.401 1.00 80.94 85 GLN A CA 1
ATOM 666 C C . GLN A 1 85 ? 2.861 -11.054 -0.313 1.00 80.94 85 GLN A C 1
ATOM 668 O O . GLN A 1 85 ? 3.039 -10.529 0.787 1.00 80.94 85 GLN A O 1
ATOM 673 N N . VAL A 1 86 ? 3.258 -10.484 -1.454 1.00 80.56 86 VAL A N 1
ATOM 674 C CA . VAL A 1 86 ? 3.898 -9.161 -1.495 1.00 80.56 86 VAL A CA 1
ATO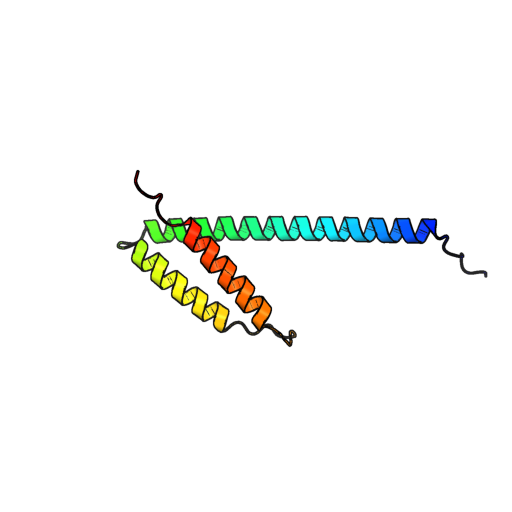M 675 C C . VAL A 1 86 ? 2.934 -8.089 -0.995 1.00 80.56 86 VAL A C 1
ATOM 677 O O . VAL A 1 86 ? 3.286 -7.341 -0.087 1.00 80.56 86 VAL A O 1
ATOM 680 N N . ALA A 1 87 ? 1.700 -8.065 -1.5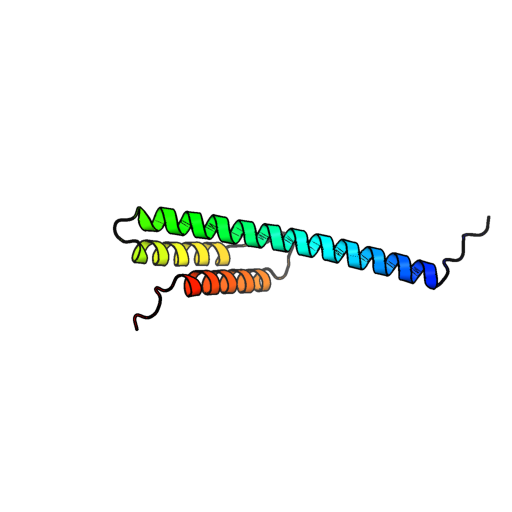05 1.00 77.44 87 ALA A N 1
ATOM 681 C CA . ALA A 1 87 ? 0.679 -7.115 -1.069 1.00 77.44 87 ALA A CA 1
ATOM 682 C C . ALA A 1 87 ? 0.396 -7.225 0.439 1.00 77.44 87 ALA A C 1
ATOM 684 O O . ALA A 1 87 ? 0.337 -6.212 1.135 1.00 77.44 87 ALA A O 1
ATOM 685 N N . GLN A 1 88 ? 0.292 -8.452 0.958 1.00 80.75 88 GLN A N 1
ATOM 686 C CA . GLN A 1 88 ? 0.063 -8.711 2.375 1.00 80.75 88 GLN A CA 1
ATOM 687 C C . GLN A 1 88 ? 1.204 -8.172 3.249 1.00 80.75 88 GLN A C 1
ATOM 689 O O . GLN A 1 88 ? 0.942 -7.509 4.254 1.00 80.75 88 GLN A O 1
ATOM 694 N N . ARG A 1 89 ? 2.461 -8.394 2.841 1.00 80.94 89 ARG A N 1
ATOM 695 C CA . ARG A 1 89 ? 3.643 -7.886 3.552 1.00 80.94 89 ARG A CA 1
ATOM 696 C C . ARG A 1 89 ? 3.705 -6.360 3.533 1.00 80.94 89 ARG A C 1
ATOM 698 O O . ARG A 1 89 ? 3.965 -5.757 4.567 1.00 80.94 89 ARG A O 1
ATOM 705 N N . THR A 1 90 ? 3.411 -5.733 2.394 1.00 79.12 90 THR A N 1
ATOM 706 C CA . THR A 1 90 ?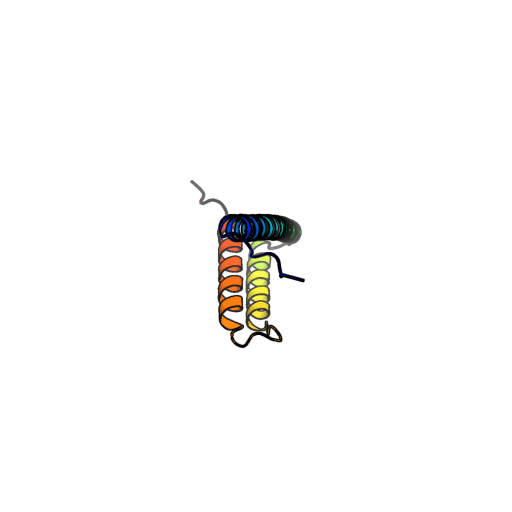 3.384 -4.268 2.282 1.00 79.12 90 THR A CA 1
ATOM 707 C C . THR A 1 90 ? 2.332 -3.644 3.200 1.00 79.12 90 THR A C 1
ATOM 709 O O . THR A 1 90 ? 2.603 -2.624 3.828 1.00 79.12 90 THR A O 1
ATOM 712 N N . ILE A 1 91 ? 1.151 -4.262 3.331 1.00 77.69 91 ILE A N 1
ATOM 713 C CA . ILE A 1 91 ? 0.127 -3.817 4.290 1.00 77.69 91 ILE A CA 1
ATOM 714 C C . ILE A 1 91 ? 0.659 -3.922 5.721 1.00 77.69 91 ILE A C 1
ATOM 716 O O . ILE A 1 91 ? 0.536 -2.975 6.492 1.00 77.69 91 ILE A O 1
ATOM 720 N N . ASP A 1 92 ? 1.271 -5.049 6.081 1.00 80.44 92 ASP A N 1
ATOM 721 C CA . ASP A 1 92 ? 1.811 -5.239 7.429 1.00 80.44 92 ASP A CA 1
ATOM 722 C C . ASP A 1 92 ? 2.905 -4.212 7.768 1.00 80.44 92 ASP A C 1
ATOM 724 O O . ASP A 1 92 ? 2.895 -3.648 8.863 1.00 80.44 92 ASP A O 1
ATOM 728 N N . GLU A 1 93 ? 3.798 -3.904 6.824 1.00 77.94 93 GLU A N 1
ATOM 729 C CA . GLU A 1 93 ? 4.824 -2.864 6.975 1.00 77.94 93 GLU A CA 1
ATOM 730 C C . GLU A 1 93 ? 4.202 -1.474 7.168 1.00 77.94 93 GLU A C 1
ATOM 732 O O . GLU A 1 93 ? 4.554 -0.768 8.115 1.00 77.94 93 GLU A O 1
ATOM 737 N N . LEU A 1 94 ? 3.220 -1.110 6.339 1.00 73.19 94 LEU A N 1
ATOM 738 C CA . LEU A 1 94 ? 2.518 0.172 6.421 1.00 73.19 94 LEU A CA 1
ATOM 739 C C . LEU A 1 94 ? 1.861 0.379 7.797 1.00 73.19 94 LEU A C 1
ATOM 741 O O . LEU A 1 94 ? 2.017 1.430 8.415 1.00 73.19 94 LEU A O 1
ATOM 745 N N . PHE A 1 95 ? 1.158 -0.635 8.310 1.00 71.19 95 PHE A N 1
ATOM 746 C CA . PHE A 1 95 ? 0.511 -0.559 9.624 1.00 71.19 95 PHE A CA 1
ATOM 747 C C . PHE A 1 95 ? 1.497 -0.665 10.788 1.00 71.19 95 PHE A C 1
ATOM 749 O O . PHE A 1 95 ? 1.243 -0.094 11.848 1.00 71.19 95 PHE A O 1
ATOM 756 N N . SER A 1 96 ? 2.635 -1.340 10.610 1.00 71.50 96 SER A N 1
ATOM 757 C CA . SER A 1 96 ? 3.699 -1.349 11.617 1.00 71.50 96 SER A CA 1
ATOM 758 C C . SER A 1 96 ? 4.301 0.043 11.823 1.00 71.50 96 SER A C 1
ATOM 760 O O . SER A 1 96 ? 4.635 0.390 12.954 1.00 71.50 96 SER A O 1
ATOM 762 N N . LEU A 1 97 ? 4.408 0.848 10.761 1.00 66.50 97 LEU A N 1
ATOM 763 C CA . LEU A 1 97 ? 4.884 2.234 10.830 1.00 66.50 97 LEU A CA 1
ATOM 764 C C . LEU A 1 97 ? 3.883 3.185 11.508 1.00 66.50 97 LEU A C 1
ATOM 766 O O . LEU A 1 97 ? 4.277 4.250 11.970 1.00 66.50 97 LEU A O 1
ATOM 770 N N . MET A 1 98 ? 2.605 2.801 11.595 1.00 65.19 98 MET A N 1
ATOM 771 C CA . MET A 1 98 ? 1.552 3.572 12.271 1.00 65.19 98 MET A CA 1
ATOM 772 C C . MET A 1 98 ? 1.420 3.252 13.768 1.00 65.19 98 MET A C 1
ATOM 774 O O . MET A 1 98 ? 0.535 3.797 14.431 1.00 65.19 98 MET A O 1
ATOM 778 N N . LYS A 1 99 ? 2.272 2.382 14.332 1.00 57.22 99 LYS A N 1
ATOM 779 C CA . LYS A 1 99 ? 2.320 2.216 15.789 1.00 57.22 99 LYS A CA 1
ATOM 780 C C . LYS A 1 99 ? 2.711 3.549 16.436 1.00 57.22 99 LYS A C 1
ATOM 782 O O . LYS A 1 99 ? 3.648 4.190 15.956 1.00 57.22 99 LYS A O 1
ATOM 787 N N . PRO A 1 100 ? 2.025 3.964 17.517 1.00 48.81 100 PRO A N 1
ATOM 788 C CA . PRO A 1 100 ? 2.444 5.141 18.263 1.00 48.81 100 PRO A CA 1
ATOM 789 C C . PRO A 1 100 ? 3.907 4.956 18.697 1.00 48.81 100 PRO A C 1
ATOM 791 O O . PRO A 1 100 ? 4.292 3.821 19.005 1.00 48.81 100 PRO A O 1
ATOM 794 N N . PRO A 1 101 ? 4.730 6.024 18.696 1.00 47.97 101 PRO A N 1
ATOM 795 C CA . PRO A 1 101 ? 6.087 5.935 19.218 1.00 47.97 101 PRO A CA 1
ATOM 796 C C . PRO A 1 101 ? 6.017 5.337 20.624 1.00 47.97 101 PRO A C 1
ATOM 798 O O . PRO A 1 101 ? 5.159 5.731 21.418 1.00 47.97 101 PRO A O 1
ATOM 801 N N . SER A 1 102 ? 6.868 4.347 20.908 1.00 44.56 102 SER A N 1
ATOM 802 C CA . SER A 1 102 ? 7.018 3.833 22.268 1.00 44.56 102 SER A CA 1
ATOM 803 C C . SER A 1 102 ? 7.286 5.029 23.172 1.00 44.56 102 SER A C 1
ATOM 805 O O . SER A 1 102 ? 8.236 5.768 22.929 1.00 44.56 102 SER A O 1
ATOM 807 N N . ALA A 1 103 ? 6.406 5.260 24.143 1.00 44.22 103 ALA A N 1
ATOM 808 C CA . ALA A 1 103 ? 6.613 6.300 25.134 1.00 44.22 103 ALA A CA 1
ATOM 809 C C . ALA A 1 103 ? 7.853 5.920 25.958 1.00 44.22 103 ALA A C 1
ATOM 811 O O . ALA A 1 103 ? 7.783 5.007 26.781 1.00 44.22 103 ALA A O 1
ATOM 812 N N . GLU A 1 104 ? 8.981 6.568 25.671 1.00 40.12 104 GLU A N 1
ATOM 813 C CA . GLU A 1 104 ? 10.037 6.825 26.655 1.00 40.12 104 GLU A CA 1
ATOM 814 C C . GLU A 1 104 ? 9.699 8.101 27.432 1.00 40.12 104 GLU A C 1
ATOM 816 O O . GLU A 1 104 ? 9.225 9.075 26.796 1.00 40.12 104 GLU A O 1
#

Organism: Bradyrhizobium elkanii (NCBI:txid29448)

Radius of gyration: 22.24 Å; chains: 1; bounding box: 44×30×78 Å

pLDDT: mean 74.67, std 10.8, range [40.12, 90.44]

Foldseek 3Di:
DDPDDQDPVNVVVVVVVVVVVVVVVVVVVVVVVVVVLVVVLVVLVVVLVVDPHSVVSLVVVLVVVLVVLVVDDDPPDPCSPVVSVVSNVVSVVSVVVVPDPDDD